Protein AF-A0A229SQL3-F1 (afdb_monomer)

Structure (mmCIF, N/CA/C/O backbone):
data_AF-A0A229SQL3-F1
#
_entry.id   AF-A0A229SQL3-F1
#
loop_
_atom_site.group_PDB
_atom_site.id
_atom_site.type_symbol
_atom_site.label_atom_id
_atom_site.label_alt_id
_atom_site.label_comp_id
_atom_site.label_asym_id
_atom_site.label_entity_id
_atom_site.label_seq_id
_atom_site.pdbx_PDB_ins_code
_atom_site.Cartn_x
_atom_site.Cartn_y
_atom_site.Cartn_z
_atom_site.occupancy
_atom_site.B_iso_or_equiv
_atom_site.auth_seq_id
_atom_site.auth_comp_id
_atom_site.auth_asym_id
_atom_site.auth_atom_id
_atom_site.pdbx_PDB_model_num
ATOM 1 N N . MET A 1 1 ? 34.033 -0.66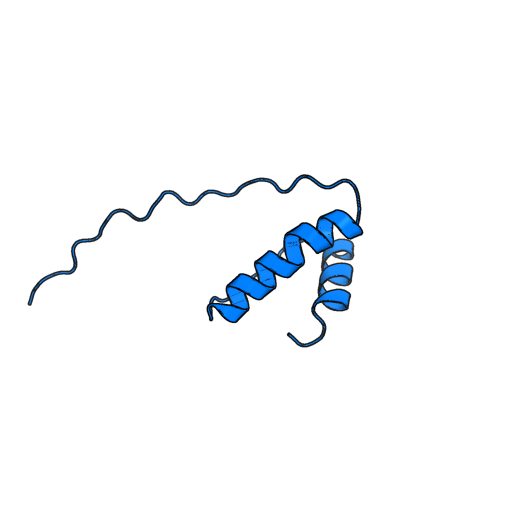7 -2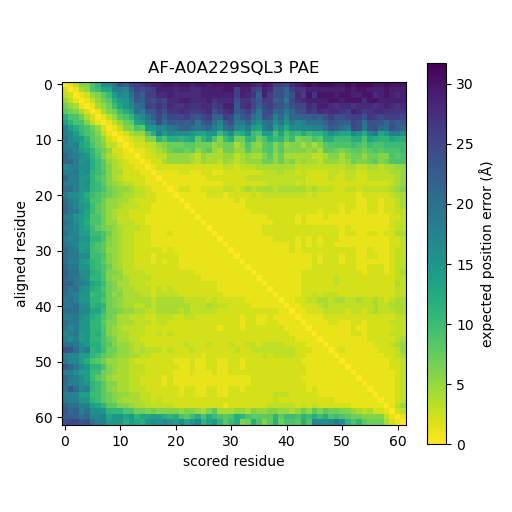8.318 1.00 53.38 1 MET A N 1
ATOM 2 C CA . MET A 1 1 ? 33.062 -0.692 -27.208 1.00 53.38 1 MET A CA 1
ATOM 3 C C . MET A 1 1 ? 32.498 0.707 -27.066 1.00 53.38 1 MET A C 1
ATOM 5 O O . MET A 1 1 ? 33.259 1.599 -26.722 1.00 53.38 1 MET A O 1
ATOM 9 N N . SER A 1 2 ? 31.224 0.911 -27.398 1.00 59.00 2 SER A N 1
ATOM 10 C CA . SER A 1 2 ? 30.537 2.169 -27.091 1.00 59.00 2 SER A CA 1
ATOM 11 C C . SER A 1 2 ? 30.072 2.106 -25.644 1.00 59.00 2 SER A C 1
ATOM 13 O O . SER A 1 2 ? 29.351 1.186 -25.267 1.00 59.00 2 SER A O 1
ATOM 15 N N . THR A 1 3 ? 30.530 3.043 -24.828 1.00 56.75 3 THR A N 1
ATOM 16 C CA . THR A 1 3 ? 30.038 3.241 -23.465 1.00 56.75 3 THR A CA 1
ATOM 17 C C . THR A 1 3 ? 28.596 3.746 -23.526 1.00 56.75 3 THR A C 1
ATOM 19 O O . THR A 1 3 ? 28.333 4.655 -24.321 1.00 56.75 3 THR A O 1
ATOM 22 N N . PRO A 1 4 ? 27.662 3.201 -22.730 1.00 68.81 4 PRO A N 1
ATOM 23 C CA . PRO A 1 4 ? 26.327 3.766 -22.653 1.00 68.81 4 PRO A CA 1
ATOM 24 C C . PRO A 1 4 ? 26.443 5.167 -22.049 1.00 68.81 4 PRO A C 1
ATOM 26 O O . PRO A 1 4 ? 27.133 5.371 -21.051 1.00 68.81 4 PRO A O 1
ATOM 29 N N . VAL A 1 5 ? 25.823 6.140 -22.709 1.00 64.31 5 VAL A N 1
ATOM 30 C CA . VAL A 1 5 ? 25.655 7.486 -22.164 1.00 64.31 5 VAL A CA 1
ATOM 31 C C . VAL A 1 5 ? 24.677 7.357 -21.004 1.00 64.31 5 VAL A C 1
ATOM 33 O O . VAL A 1 5 ? 23.521 6.993 -21.222 1.00 64.31 5 VAL A O 1
ATOM 36 N N . ASP A 1 6 ? 25.154 7.6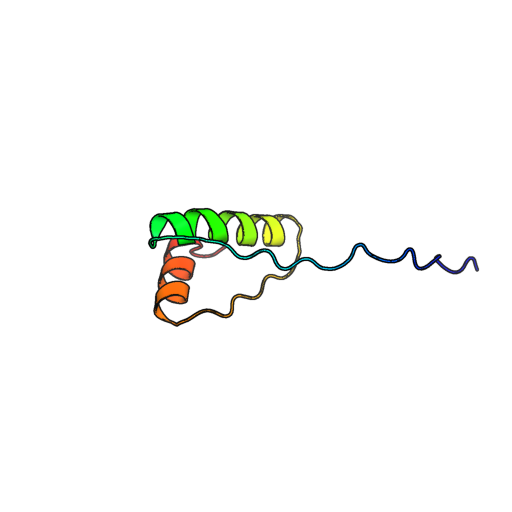22 -19.789 1.00 68.50 6 ASP A N 1
ATOM 37 C CA . ASP A 1 6 ? 24.314 7.782 -18.604 1.00 68.50 6 ASP A CA 1
ATOM 38 C C . ASP A 1 6 ? 23.447 9.023 -18.836 1.00 68.50 6 ASP A C 1
ATOM 40 O O . ASP A 1 6 ? 23.878 10.166 -18.678 1.00 68.50 6 ASP A O 1
ATOM 44 N N . THR A 1 7 ? 22.258 8.799 -19.388 1.00 69.69 7 THR A N 1
ATOM 45 C CA . THR A 1 7 ? 21.260 9.856 -19.503 1.00 69.69 7 THR A CA 1
ATOM 46 C C . THR A 1 7 ? 20.782 10.108 -18.082 1.00 69.69 7 THR A C 1
ATOM 48 O O . THR A 1 7 ? 20.380 9.138 -17.438 1.00 69.69 7 THR A O 1
ATOM 51 N N . PRO A 1 8 ? 20.837 11.347 -17.563 1.00 68.69 8 PRO A N 1
ATOM 52 C CA . PRO A 1 8 ? 20.395 11.608 -16.203 1.00 68.69 8 PRO A CA 1
ATOM 53 C C . PRO A 1 8 ? 18.950 11.130 -16.067 1.00 68.69 8 PRO A C 1
ATOM 55 O O . PRO A 1 8 ? 18.066 11.614 -16.775 1.00 68.69 8 PRO A O 1
ATOM 58 N N . ALA A 1 9 ? 18.739 10.135 -15.202 1.00 72.50 9 ALA A N 1
ATOM 59 C CA . ALA A 1 9 ? 17.410 9.652 -14.873 1.00 72.50 9 ALA A CA 1
ATOM 60 C C . ALA A 1 9 ? 16.575 10.835 -14.373 1.00 72.50 9 ALA A C 1
ATOM 62 O O . ALA A 1 9 ? 17.088 11.706 -13.659 1.00 72.50 9 ALA A O 1
ATOM 63 N N . GLU A 1 10 ? 15.302 10.887 -14.766 1.00 78.75 10 GLU A N 1
ATOM 64 C CA . GLU A 1 10 ? 14.397 11.903 -14.239 1.00 78.75 10 GLU A CA 1
ATOM 65 C C . GLU A 1 10 ? 14.436 11.884 -12.699 1.00 78.75 10 GLU A C 1
ATOM 67 O O . GLU A 1 10 ? 14.559 10.808 -12.099 1.00 78.75 10 GLU A O 1
ATOM 72 N N . PRO A 1 11 ? 14.370 13.051 -12.030 1.00 85.44 11 PRO A N 1
ATOM 73 C CA . PRO A 1 11 ? 14.402 13.100 -10.577 1.00 85.44 11 PRO A CA 1
ATOM 74 C C . PRO A 1 11 ? 13.307 12.217 -9.976 1.00 85.44 11 PRO A C 1
ATOM 76 O O . PRO A 1 11 ? 12.141 12.330 -10.347 1.00 85.44 11 PRO A O 1
ATOM 79 N N . PHE A 1 12 ? 13.668 11.368 -9.013 1.00 80.25 12 PHE A N 1
ATOM 80 C CA . PHE A 1 12 ? 12.684 10.599 -8.258 1.00 80.25 12 PHE A CA 1
ATOM 81 C C . PHE A 1 12 ? 11.729 11.549 -7.523 1.00 80.25 12 PHE A C 1
ATOM 83 O O . PHE A 1 12 ? 12.159 12.375 -6.713 1.00 80.25 12 PHE A O 1
ATOM 90 N N . VAL A 1 13 ? 10.430 11.414 -7.788 1.00 85.12 13 VAL A N 1
ATOM 91 C CA . VAL A 1 13 ? 9.378 12.181 -7.115 1.00 85.12 13 VAL A CA 1
ATOM 92 C C . VAL A 1 13 ? 8.603 11.244 -6.200 1.00 85.12 13 VAL A C 1
ATOM 94 O O . VAL A 1 13 ? 8.108 10.210 -6.640 1.00 85.12 13 VAL A O 1
ATOM 97 N N . HIS A 1 14 ? 8.461 11.629 -4.931 1.00 82.50 14 HIS A N 1
ATOM 98 C CA . HIS A 1 14 ? 7.658 10.904 -3.947 1.00 82.50 14 HIS A CA 1
ATOM 99 C C . HIS A 1 14 ? 6.380 11.696 -3.616 1.00 82.50 14 HIS A C 1
ATOM 101 O O . HIS A 1 14 ? 6.324 12.377 -2.584 1.00 82.50 14 HIS A O 1
ATOM 107 N N . PRO A 1 15 ? 5.356 11.676 -4.488 1.00 87.38 15 PRO A N 1
ATOM 108 C CA . PRO A 1 15 ? 4.126 12.415 -4.243 1.00 87.38 15 PRO A CA 1
ATOM 109 C C . PRO A 1 15 ? 3.405 11.871 -3.004 1.00 87.38 15 PRO A C 1
ATOM 111 O O . PRO A 1 15 ? 3.334 10.664 -2.776 1.00 87.38 15 PRO A O 1
ATOM 114 N N . ALA A 1 16 ? 2.865 12.776 -2.189 1.00 93.12 16 ALA A N 1
ATOM 115 C CA . ALA A 1 16 ? 2.033 12.394 -1.058 1.00 93.12 16 ALA A CA 1
ATOM 116 C C . ALA A 1 16 ? 0.646 11.958 -1.552 1.00 93.12 1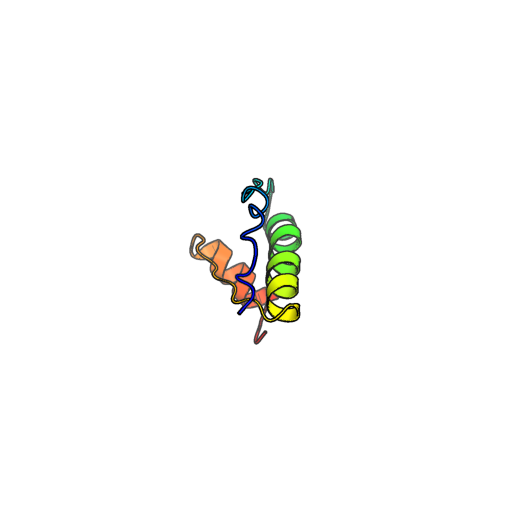6 ALA A C 1
ATOM 118 O O . ALA A 1 16 ? -0.015 12.691 -2.288 1.00 93.12 16 ALA A O 1
ATOM 1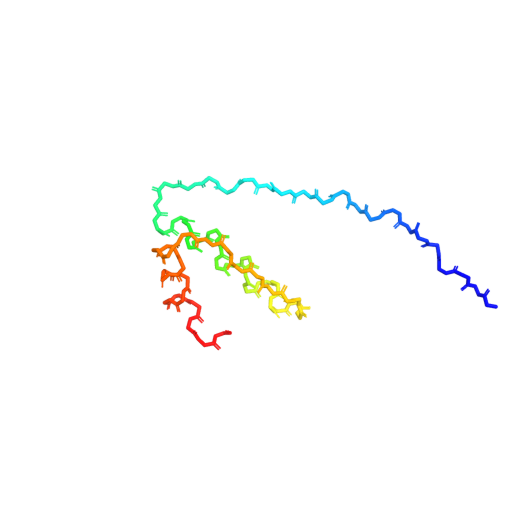19 N N . LEU A 1 17 ? 0.189 10.790 -1.101 1.00 94.38 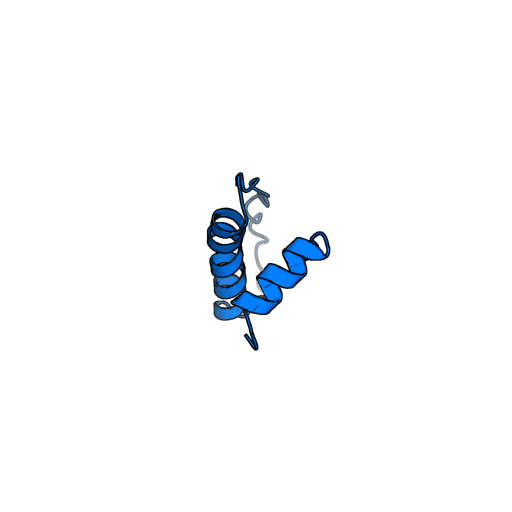17 LEU A N 1
ATOM 120 C CA . LEU A 1 17 ? -1.198 10.367 -1.257 1.00 94.38 17 LEU A CA 1
ATOM 121 C C . LEU A 1 17 ? -2.021 10.935 -0.096 1.00 94.38 17 LEU A C 1
ATOM 123 O O . LEU A 1 17 ? -1.830 10.544 1.056 1.00 94.38 17 LEU A O 1
ATOM 127 N N . PHE A 1 18 ? -2.947 11.841 -0.400 1.00 96.38 18 PHE A N 1
ATOM 128 C CA . PHE A 1 18 ? -3.933 12.319 0.567 1.00 96.38 18 PHE A CA 1
ATOM 129 C C . PHE A 1 18 ? -5.162 11.415 0.533 1.00 96.38 18 PHE A C 1
ATOM 131 O O . PHE A 1 18 ? -5.707 11.148 -0.534 1.00 96.38 18 PHE A O 1
ATOM 138 N N . TYR A 1 19 ? -5.597 10.967 1.705 1.00 97.12 19 TYR A N 1
ATOM 139 C CA . TYR A 1 19 ? -6.768 10.118 1.877 1.00 97.12 19 TYR A CA 1
ATOM 140 C C . TYR A 1 19 ? -7.422 10.427 3.223 1.00 97.12 19 TYR A C 1
ATOM 142 O O . TYR A 1 19 ? -6.767 10.887 4.162 1.00 97.12 19 TYR A O 1
ATOM 150 N N . ARG A 1 20 ? -8.721 10.172 3.328 1.00 97.12 20 ARG A N 1
ATOM 151 C CA . ARG A 1 20 ? -9.503 10.349 4.554 1.00 97.12 20 ARG A CA 1
ATOM 152 C C . ARG A 1 20 ? -9.820 9.028 5.254 1.00 97.12 20 ARG A C 1
ATOM 154 O O . ARG A 1 20 ? -10.057 9.035 6.459 1.00 97.12 20 ARG A O 1
ATOM 161 N N . GLY A 1 21 ? -9.823 7.909 4.530 1.00 97.75 21 GLY A N 1
ATOM 162 C CA . GLY A 1 21 ? -10.241 6.612 5.065 1.00 97.75 21 GLY A CA 1
ATOM 163 C C . GLY A 1 21 ? -9.652 5.411 4.333 1.00 97.75 21 GLY A C 1
ATOM 164 O O . GLY A 1 21 ? -8.841 5.560 3.421 1.00 97.75 21 GLY A O 1
ATOM 165 N N . ALA A 1 22 ? -10.071 4.217 4.761 1.00 98.12 22 ALA A N 1
ATOM 166 C CA . ALA A 1 22 ? -9.569 2.943 4.246 1.00 98.12 22 ALA A CA 1
ATOM 167 C C . ALA A 1 22 ? -9.838 2.769 2.745 1.00 98.12 22 ALA A C 1
ATOM 169 O O . ALA A 1 22 ? -8.926 2.393 2.018 1.00 98.12 22 ALA A O 1
ATOM 170 N N . ASP A 1 23 ? -11.042 3.108 2.280 1.00 98.06 23 ASP A N 1
ATOM 171 C CA . ASP A 1 23 ? -11.421 2.949 0.872 1.00 98.06 23 ASP A CA 1
ATOM 172 C C . ASP A 1 23 ? -10.538 3.802 -0.047 1.00 98.06 23 ASP A C 1
ATOM 174 O O . ASP A 1 23 ? -10.004 3.311 -1.036 1.00 98.06 23 ASP A O 1
ATOM 178 N N . GLU A 1 24 ? -10.309 5.069 0.315 1.00 98.44 24 GLU A N 1
ATOM 179 C CA . GLU A 1 24 ? -9.428 5.974 -0.435 1.00 98.44 24 GLU A CA 1
ATOM 180 C C . GLU A 1 24 ? -7.957 5.542 -0.353 1.00 98.44 24 GLU A C 1
ATOM 182 O O . GLU A 1 24 ? -7.227 5.616 -1.342 1.00 98.44 24 GLU A O 1
ATOM 187 N N . TYR A 1 25 ? -7.521 5.052 0.811 1.00 98.00 25 TYR A N 1
ATOM 188 C CA . TYR A 1 25 ? -6.182 4.497 0.984 1.00 98.00 25 TYR A CA 1
ATOM 189 C C . TYR A 1 25 ? -5.953 3.300 0.053 1.00 98.00 25 TYR A C 1
ATOM 191 O O . TYR A 1 25 ? -4.955 3.268 -0.669 1.00 98.00 25 TYR A O 1
ATOM 199 N N . LEU A 1 26 ? -6.884 2.342 0.025 1.00 98.06 26 LEU A N 1
ATOM 200 C CA . LEU A 1 26 ? -6.818 1.161 -0.837 1.00 98.06 26 LEU A CA 1
ATOM 201 C C . LEU A 1 26 ? -6.913 1.537 -2.316 1.00 98.06 26 LEU A C 1
ATOM 203 O O . LEU A 1 26 ? -6.094 1.077 -3.110 1.00 98.06 26 LEU A O 1
ATOM 207 N N . ALA A 1 27 ? -7.834 2.434 -2.676 1.00 97.94 27 ALA A N 1
ATOM 208 C CA . ALA A 1 27 ? -7.992 2.917 -4.044 1.00 97.94 27 ALA A CA 1
ATOM 209 C C . ALA A 1 27 ? -6.718 3.585 -4.587 1.00 97.94 27 ALA A C 1
ATOM 211 O O . ALA A 1 27 ? -6.427 3.461 -5.774 1.00 97.94 27 ALA A O 1
ATOM 212 N N . GLY A 1 28 ? -5.944 4.268 -3.737 1.00 96.56 28 GLY A N 1
ATOM 213 C CA . GLY A 1 28 ? -4.674 4.875 -4.140 1.00 96.56 28 GLY A CA 1
ATOM 214 C C . GLY A 1 28 ? -3.488 3.906 -4.160 1.00 96.56 28 GLY A C 1
ATOM 215 O O . GLY A 1 28 ? -2.594 4.044 -4.990 1.00 96.56 28 GLY A O 1
ATOM 216 N N . THR A 1 29 ? -3.453 2.924 -3.257 1.00 97.25 29 THR A N 1
ATOM 217 C CA . THR A 1 29 ? -2.266 2.072 -3.050 1.00 97.25 29 THR A CA 1
ATOM 218 C C . THR A 1 29 ? -2.302 0.765 -3.831 1.00 97.25 29 THR A C 1
ATOM 220 O O . THR A 1 29 ? -1.280 0.355 -4.377 1.00 97.25 29 THR A O 1
ATOM 223 N N . VAL A 1 30 ? -3.458 0.110 -3.931 1.00 97.19 30 VAL A N 1
ATOM 224 C CA . VAL A 1 30 ? -3.574 -1.202 -4.582 1.00 97.19 30 VAL A CA 1
ATOM 225 C C . VAL A 1 30 ? -3.244 -1.138 -6.077 1.00 97.19 30 VAL A C 1
ATOM 227 O O . VAL A 1 30 ? -2.444 -1.963 -6.525 1.00 97.19 30 VAL A O 1
ATOM 230 N N . PRO A 1 31 ? -3.753 -0.164 -6.861 1.00 96.44 31 PRO A N 1
ATOM 231 C CA . PRO A 1 31 ? -3.375 -0.046 -8.267 1.00 96.44 31 PRO A CA 1
ATOM 232 C C . PRO A 1 31 ? -1.881 0.224 -8.457 1.00 96.44 31 PRO A C 1
ATOM 234 O O . PRO A 1 31 ? -1.284 -0.353 -9.358 1.00 96.44 31 PRO A O 1
ATOM 237 N N . PHE A 1 32 ? -1.274 1.042 -7.590 1.00 94.88 32 PHE A N 1
ATOM 238 C CA . PHE A 1 32 ? 0.159 1.347 -7.634 1.00 94.88 32 PHE A CA 1
ATOM 239 C C . PHE A 1 32 ? 1.020 0.095 -7.410 1.00 9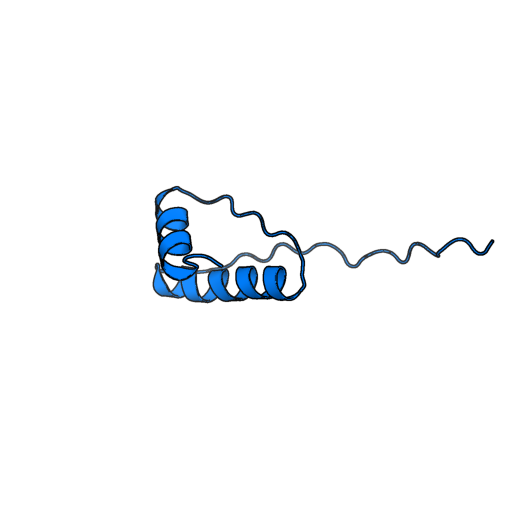4.88 32 PHE A C 1
ATOM 241 O O . PHE A 1 32 ? 1.970 -0.161 -8.150 1.00 94.88 32 PHE A O 1
ATOM 248 N N . ILE A 1 33 ? 0.661 -0.724 -6.417 1.00 95.94 33 ILE A N 1
ATOM 249 C CA . ILE A 1 33 ? 1.358 -1.985 -6.138 1.00 95.94 33 ILE A CA 1
ATOM 250 C C . ILE A 1 33 ? 1.208 -2.935 -7.330 1.00 95.94 33 ILE A C 1
ATOM 252 O O . ILE A 1 33 ? 2.204 -3.426 -7.858 1.00 95.94 33 ILE A O 1
ATOM 256 N N . ARG A 1 34 ? -0.026 -3.141 -7.807 1.00 96.38 34 ARG A N 1
ATOM 257 C CA . ARG A 1 34 ? -0.298 -4.024 -8.948 1.00 96.38 34 ARG A CA 1
ATOM 258 C C . ARG A 1 34 ? 0.392 -3.560 -10.228 1.00 96.38 34 ARG A C 1
ATOM 260 O O . ARG A 1 34 ? 0.849 -4.408 -10.985 1.00 96.38 34 ARG A O 1
ATOM 267 N N . SER A 1 35 ? 0.511 -2.252 -10.472 1.00 95.38 35 SER A N 1
ATOM 268 C CA . SER A 1 35 ? 1.222 -1.748 -11.650 1.00 95.38 35 SER A CA 1
ATOM 269 C C . SER A 1 35 ? 2.715 -2.060 -11.605 1.00 95.38 35 SER A C 1
ATOM 271 O O . SER A 1 35 ? 3.259 -2.475 -12.623 1.00 95.38 35 SER A O 1
ATOM 273 N N . GLY A 1 36 ? 3.356 -1.927 -10.437 1.00 93.94 36 GLY A N 1
ATOM 274 C CA . GLY A 1 36 ? 4.762 -2.307 -10.273 1.00 93.94 36 GLY A CA 1
ATOM 275 C C . GLY A 1 36 ? 4.967 -3.804 -10.506 1.00 93.94 36 GLY A C 1
ATOM 276 O O . GLY A 1 36 ? 5.786 -4.204 -11.329 1.00 93.94 36 GLY A O 1
ATOM 277 N N . LEU A 1 37 ? 4.134 -4.639 -9.878 1.00 94.56 37 LEU A N 1
ATOM 278 C CA . LEU A 1 37 ? 4.191 -6.093 -10.059 1.00 94.56 37 LEU A CA 1
ATOM 279 C C . LEU A 1 37 ? 3.952 -6.509 -11.521 1.00 94.56 37 LEU A C 1
ATOM 281 O O . LEU A 1 37 ? 4.693 -7.332 -12.055 1.00 94.56 37 LEU A O 1
ATOM 285 N N . ALA A 1 38 ? 2.967 -5.909 -12.198 1.00 95.44 38 ALA A N 1
ATOM 286 C CA . ALA A 1 38 ? 2.686 -6.165 -13.612 1.00 95.44 38 ALA A CA 1
ATOM 287 C C . ALA A 1 38 ? 3.831 -5.720 -14.541 1.00 95.44 38 ALA A C 1
ATOM 289 O O . ALA A 1 38 ? 4.026 -6.319 -15.598 1.00 95.44 38 ALA A O 1
ATOM 290 N N . ALA A 1 39 ? 4.604 -4.705 -14.144 1.00 96.19 39 ALA A N 1
ATOM 291 C CA . ALA A 1 39 ? 5.818 -4.277 -14.834 1.00 96.19 39 ALA A CA 1
ATOM 292 C C . ALA A 1 39 ? 7.038 -5.174 -14.535 1.00 96.19 39 ALA A C 1
ATOM 294 O O . ALA A 1 39 ? 8.102 -4.981 -15.122 1.00 96.19 39 ALA A O 1
ATOM 295 N N . GLY A 1 40 ? 6.901 -6.170 -13.651 1.00 95.69 40 GLY A N 1
ATOM 296 C CA . GLY A 1 40 ? 8.008 -7.010 -13.190 1.00 95.69 40 GLY A CA 1
ATOM 297 C C . GLY A 1 40 ? 8.936 -6.299 -12.202 1.00 95.69 40 GLY A C 1
ATOM 298 O O . GLY A 1 40 ? 10.057 -6.755 -11.974 1.00 95.69 40 GLY A O 1
ATOM 299 N N . GLU A 1 41 ? 8.488 -5.187 -11.622 1.00 94.06 41 GLU A N 1
ATOM 300 C CA . GLU A 1 41 ? 9.247 -4.405 -10.656 1.00 94.06 41 GLU A CA 1
ATOM 301 C C . GLU A 1 41 ? 8.975 -4.903 -9.225 1.00 94.06 41 GLU A C 1
ATOM 303 O O . GLU A 1 41 ? 7.822 -5.134 -8.846 1.00 94.06 41 GLU A O 1
ATOM 308 N N . PRO A 1 42 ? 10.013 -5.068 -8.388 1.00 92.75 42 PRO A N 1
ATOM 309 C CA . PRO A 1 42 ? 9.824 -5.437 -6.992 1.00 92.75 42 PRO A CA 1
ATOM 310 C C . PRO A 1 42 ? 9.171 -4.291 -6.205 1.00 92.75 42 PRO A C 1
ATOM 312 O O . PRO A 1 42 ? 9.646 -3.156 -6.231 1.00 92.75 42 PRO A O 1
ATOM 315 N N . VAL A 1 43 ? 8.121 -4.606 -5.439 1.00 93.75 43 VAL A N 1
ATOM 316 C CA . VAL A 1 43 ? 7.386 -3.631 -4.618 1.00 93.75 43 VAL A CA 1
ATOM 317 C C . VAL A 1 43 ? 7.60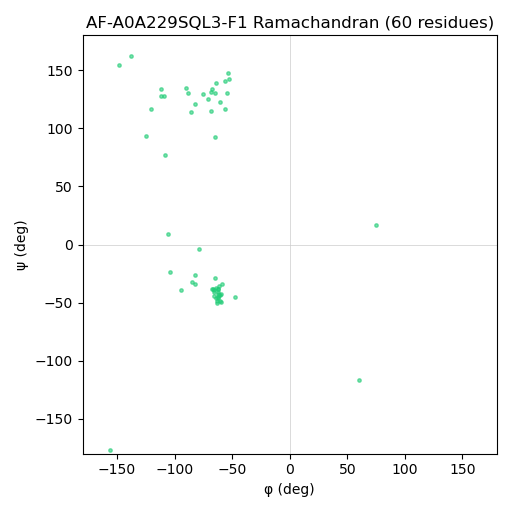8 -3.897 -3.129 1.00 93.75 43 VAL A C 1
ATOM 319 O O . VAL A 1 43 ? 7.389 -5.004 -2.640 1.00 93.75 43 VAL A O 1
ATOM 322 N N . ALA A 1 44 ? 8.008 -2.862 -2.387 1.00 94.31 44 ALA A N 1
ATOM 323 C CA . ALA A 1 44 ? 8.146 -2.902 -0.932 1.00 94.31 44 ALA A CA 1
ATOM 324 C C . ALA A 1 44 ? 7.090 -2.012 -0.260 1.00 94.31 44 ALA A C 1
ATOM 326 O O . ALA A 1 44 ? 6.895 -0.864 -0.652 1.00 94.31 44 ALA A O 1
ATOM 327 N N . VAL A 1 45 ? 6.435 -2.528 0.784 1.00 95.12 45 VAL A N 1
ATOM 328 C CA . VAL A 1 45 ? 5.396 -1.810 1.539 1.00 95.12 45 VAL A CA 1
ATOM 329 C C . VAL A 1 45 ? 5.809 -1.688 3.005 1.00 95.12 45 VAL A C 1
ATOM 331 O O . VAL A 1 45 ? 5.919 -2.689 3.712 1.00 95.12 45 VAL A O 1
ATOM 334 N N . ALA A 1 46 ? 5.996 -0.453 3.474 1.00 96.25 46 ALA A N 1
ATOM 335 C CA . ALA A 1 46 ? 6.341 -0.132 4.858 1.00 96.25 46 ALA A CA 1
ATOM 336 C C . ALA A 1 46 ? 5.316 0.851 5.437 1.00 96.25 46 ALA A C 1
ATOM 338 O O . ALA A 1 46 ? 5.419 2.063 5.265 1.00 96.25 46 ALA A O 1
ATOM 339 N N . VAL A 1 47 ? 4.292 0.314 6.096 1.00 96.12 47 VAL A N 1
ATOM 340 C CA . VAL A 1 47 ? 3.155 1.079 6.628 1.00 96.12 47 VAL A CA 1
ATOM 341 C C . VAL A 1 47 ? 2.791 0.579 8.029 1.00 96.12 47 VAL A C 1
ATOM 343 O O . VAL A 1 47 ? 3.188 -0.532 8.397 1.00 96.12 47 VAL A O 1
ATOM 346 N N . PRO A 1 48 ? 2.033 1.351 8.829 1.00 97.19 48 PRO A N 1
ATOM 347 C CA . PRO A 1 48 ? 1.534 0.873 10.113 1.00 97.19 48 PRO A CA 1
ATOM 348 C C . PRO A 1 48 ? 0.766 -0.447 9.977 1.00 97.19 48 PRO A C 1
ATOM 350 O O . PRO A 1 48 ? 0.075 -0.677 8.984 1.00 97.19 48 PRO A O 1
ATOM 353 N N . GLY A 1 49 ? 0.846 -1.299 11.002 1.00 98.06 49 GLY A N 1
ATOM 354 C CA . GLY A 1 49 ? 0.226 -2.631 11.004 1.00 98.06 49 GLY A CA 1
ATOM 355 C C . GLY A 1 49 ? -1.239 -2.673 10.532 1.00 98.06 49 GLY A C 1
ATOM 356 O O . GLY A 1 49 ? -1.555 -3.521 9.699 1.00 98.06 49 GLY A O 1
ATOM 357 N N . PRO A 1 50 ? -2.124 -1.756 10.975 1.00 97.25 50 PRO A N 1
ATOM 358 C CA . PRO A 1 50 ? -3.511 -1.716 10.506 1.00 97.25 50 PRO A CA 1
ATOM 359 C C . PRO A 1 50 ? -3.647 -1.508 8.990 1.00 97.25 50 PRO A C 1
ATOM 361 O O . PRO A 1 50 ? -4.417 -2.208 8.341 1.00 97.25 50 PRO A O 1
ATOM 364 N N . ASN A 1 51 ? -2.861 -0.604 8.402 1.00 97.94 51 ASN A N 1
ATOM 365 C CA . ASN A 1 51 ? -2.852 -0.367 6.957 1.00 97.94 51 ASN A CA 1
ATOM 366 C C . ASN A 1 51 ? -2.305 -1.576 6.193 1.00 97.94 51 ASN A C 1
ATOM 368 O O . ASN A 1 51 ? -2.826 -1.933 5.139 1.00 97.94 51 ASN A O 1
ATOM 372 N N . LEU A 1 52 ? -1.283 -2.239 6.743 1.00 97.56 52 LEU A N 1
ATOM 373 C CA . LEU A 1 52 ? -0.736 -3.453 6.145 1.00 97.56 52 LEU A CA 1
ATOM 374 C C . LEU A 1 52 ? -1.773 -4.583 6.130 1.00 97.56 52 LEU A C 1
ATOM 376 O O . LEU A 1 52 ? -1.839 -5.331 5.159 1.00 97.56 52 LEU A O 1
ATOM 380 N N . ALA A 1 53 ? -2.595 -4.706 7.175 1.00 97.69 53 ALA A N 1
ATOM 381 C CA . ALA A 1 53 ? -3.674 -5.690 7.213 1.00 97.69 53 ALA A CA 1
ATOM 382 C C . ALA A 1 53 ? -4.719 -5.442 6.111 1.00 97.69 53 ALA A C 1
ATOM 384 O O . ALA A 1 53 ? -5.133 -6.398 5.458 1.00 97.69 53 ALA A O 1
ATOM 385 N N . LEU A 1 54 ? -5.081 -4.177 5.855 1.00 98.12 54 LEU A N 1
ATOM 386 C CA . LEU A 1 54 ? -5.973 -3.804 4.749 1.00 98.12 54 LEU A CA 1
ATOM 387 C C . LEU A 1 54 ? -5.383 -4.209 3.393 1.00 98.12 54 LEU A C 1
ATOM 389 O O . LEU A 1 54 ? -6.050 -4.860 2.596 1.00 98.12 54 LEU A O 1
ATOM 393 N N . 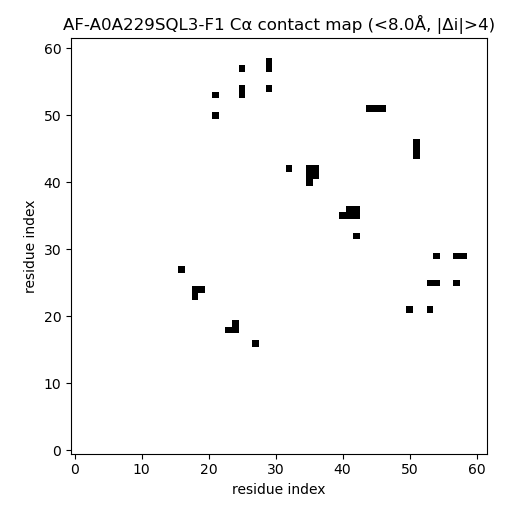LEU A 1 55 ? -4.110 -3.883 3.157 1.00 97.38 55 LEU A N 1
ATOM 394 C CA . LEU A 1 55 ? -3.430 -4.235 1.909 1.00 97.38 55 LEU A CA 1
ATOM 395 C C . LEU A 1 55 ? -3.340 -5.746 1.700 1.00 97.38 55 LEU A C 1
ATOM 397 O O . LEU A 1 55 ? -3.582 -6.223 0.599 1.00 97.38 55 LEU A O 1
ATOM 401 N N . ARG A 1 56 ? -3.027 -6.512 2.750 1.00 95.81 56 ARG A N 1
ATOM 402 C CA . ARG A 1 56 ? -2.987 -7.979 2.670 1.00 95.81 56 ARG A CA 1
ATOM 403 C C . ARG A 1 56 ? -4.348 -8.577 2.327 1.00 95.81 56 ARG A C 1
ATOM 405 O O . ARG A 1 56 ? -4.395 -9.544 1.576 1.00 95.81 56 ARG A O 1
ATOM 412 N N . ALA A 1 57 ? -5.429 -8.022 2.872 1.00 97.06 57 ALA A N 1
ATOM 413 C CA . ALA A 1 57 ? -6.778 -8.484 2.569 1.00 97.06 57 ALA A CA 1
ATOM 414 C C . ALA A 1 57 ? -7.159 -8.225 1.100 1.00 97.06 57 ALA A C 1
ATOM 416 O O . ALA A 1 57 ? -7.764 -9.092 0.479 1.00 97.06 57 ALA A O 1
ATOM 417 N N . GLU A 1 58 ? -6.765 -7.074 0.546 1.00 96.38 58 GLU A N 1
ATOM 418 C CA . GLU A 1 58 ? -7.149 -6.649 -0.809 1.00 96.38 58 GLU A CA 1
ATOM 419 C C . GLU A 1 58 ? -6.250 -7.219 -1.925 1.00 96.38 58 GLU A C 1
ATOM 421 O O . GLU A 1 58 ? -6.708 -7.477 -3.040 1.00 96.38 58 GLU A O 1
ATOM 426 N N . LEU A 1 59 ? -4.959 -7.424 -1.639 1.00 94.31 59 LEU A N 1
ATOM 427 C CA . LEU A 1 59 ? -3.998 -8.018 -2.579 1.00 94.31 59 LEU A CA 1
ATOM 428 C C . LEU A 1 59 ? -4.064 -9.551 -2.591 1.00 94.31 59 LEU A C 1
ATOM 430 O O . LEU A 1 59 ? -3.752 -10.177 -3.598 1.00 94.31 59 LEU A O 1
ATOM 434 N N . GLY A 1 60 ? -4.492 -10.179 -1.493 1.00 88.81 60 GLY A N 1
ATOM 435 C CA . GLY A 1 60 ? -4.601 -11.632 -1.418 1.00 88.81 60 GLY A CA 1
ATOM 436 C C . GLY A 1 60 ? -3.254 -12.329 -1.641 1.00 88.81 60 GLY A C 1
ATOM 437 O O . GLY A 1 60 ? -2.347 -12.195 -0.820 1.00 88.81 60 GLY A O 1
ATOM 438 N N . ALA A 1 61 ? -3.162 -13.119 -2.714 1.00 77.44 61 ALA A N 1
ATOM 439 C CA . ALA A 1 61 ? -1.986 -13.918 -3.069 1.00 77.44 61 ALA A CA 1
ATOM 440 C C . ALA A 1 61 ? -1.184 -13.352 -4.258 1.00 77.44 61 ALA A C 1
ATOM 442 O O . ALA A 1 61 ? -0.316 -14.068 -4.759 1.00 77.44 61 ALA A O 1
ATOM 443 N N . ASP A 1 62 ? -1.514 -12.134 -4.711 1.00 63.78 62 ASP A N 1
ATOM 444 C CA . ASP A 1 62 ? -0.755 -11.401 -5.739 1.00 63.78 62 ASP A CA 1
ATOM 445 C C . ASP A 1 62 ? 0.753 -11.332 -5.411 1.00 63.78 62 ASP A C 1
ATOM 447 O O . ASP A 1 62 ? 1.113 -11.206 -4.211 1.00 63.78 62 ASP A O 1
#

Solvent-accessible surface area (backbone atoms only — not comparable to full-atom values): 4302 Å² total; per-residue (Å²): 135,85,76,82,79,84,67,82,71,78,80,89,78,85,81,82,87,86,64,92,49,69,69,52,45,47,66,62,45,51,60,54,51,51,51,35,50,76,71,72,40,90,81,86,89,91,66,61,70,73,59,46,51,53,50,50,68,75,52,63,86,116

Secondary structure (DSSP, 8-state):
-PPP--PPPPPP-------SSHHHHHHHHHHHHHHHHHTT--------HHHHHHHHHHHTT-

pLDDT: mean 89.49, std 12.16, range [53.38, 98.44]

Organism: NCBI:txid1905142

Sequence (62 aa):
MSTPVDTPAEPFVHPALFYRGADEYLAGTVPFIRSGLAAGEPVAVAVPGPNLALLRAELGAD

InterPro domains:
  IPR025847 MEDS domain [PF14417] (14-59)

Mean predicted aligned error: 7.0 Å

Foldseek 3Di:
DDDDDCDPDDDDDDDDQDDDDLVSLCVVVVVVCVVCVVVVHDDDDDDPPVNVVSNCVVVPPD

Radius of gyration: 15.99 Å; Cα contacts (8 Å, |Δi|>4): 21; chains: 1; bounding box: 44×27×38 Å